Protein AF-S2W400-F1 (afdb_monomer_lite)

Structure (mmCIF, N/CA/C/O backbone):
data_AF-S2W400-F1
#
_entry.id   AF-S2W400-F1
#
loop_
_atom_site.group_PDB
_atom_site.id
_atom_site.type_symbol
_atom_site.label_atom_id
_atom_site.label_alt_id
_atom_site.label_comp_id
_atom_site.label_asym_id
_atom_site.label_entity_id
_atom_site.label_seq_id
_atom_site.pdbx_PDB_ins_code
_atom_site.Cartn_x
_atom_site.Cartn_y
_atom_site.Cartn_z
_atom_site.occupancy
_atom_site.B_iso_or_equiv
_atom_site.auth_seq_id
_atom_site.auth_comp_id
_atom_site.auth_asym_id
_a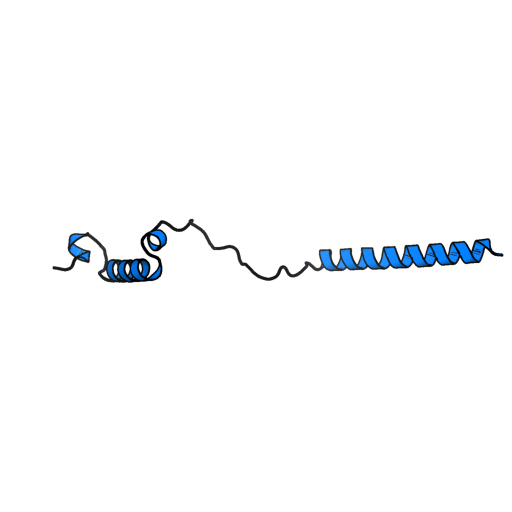tom_site.auth_atom_id
_atom_site.pdbx_PDB_model_num
ATOM 1 N N . MET A 1 1 ? -35.045 -1.600 38.638 1.00 61.97 1 MET A N 1
ATOM 2 C CA . MET A 1 1 ? -33.661 -2.076 38.431 1.00 61.97 1 MET A CA 1
ATOM 3 C C . MET A 1 1 ? -33.345 -2.030 36.948 1.00 61.97 1 MET A C 1
ATOM 5 O O . MET A 1 1 ? -34.272 -2.089 36.147 1.00 61.97 1 MET A O 1
ATOM 9 N N . SER A 1 2 ? -32.080 -1.824 36.586 1.00 82.75 2 SER A N 1
ATOM 10 C CA . SER A 1 2 ? -31.644 -1.808 35.188 1.00 82.75 2 SER A CA 1
ATOM 11 C C . SER A 1 2 ? -30.980 -3.138 34.858 1.00 82.75 2 SER A C 1
ATOM 13 O O . SER A 1 2 ? -30.096 -3.555 35.598 1.00 82.75 2 SER A O 1
ATOM 15 N N . ILE A 1 3 ? -31.319 -3.728 33.709 1.00 86.31 3 ILE A N 1
ATOM 16 C CA . ILE A 1 3 ? -30.706 -4.969 33.199 1.00 86.31 3 ILE A CA 1
ATOM 17 C C . ILE A 1 3 ? -29.169 -4.871 33.190 1.00 86.31 3 ILE A C 1
ATOM 19 O O . ILE A 1 3 ? -28.475 -5.854 33.412 1.00 86.31 3 ILE A O 1
ATOM 23 N N . ALA A 1 4 ? -28.613 -3.674 32.978 1.00 87.62 4 ALA A N 1
ATOM 24 C CA . ALA A 1 4 ? -27.170 -3.468 33.034 1.00 87.62 4 ALA A CA 1
ATOM 25 C C . ALA A 1 4 ? -26.582 -3.668 34.442 1.00 87.62 4 ALA A C 1
ATOM 27 O O . ALA A 1 4 ? -25.495 -4.217 34.563 1.00 87.62 4 ALA A O 1
ATOM 28 N N . GLN A 1 5 ? -27.296 -3.254 35.492 1.00 87.00 5 GLN A N 1
ATOM 29 C CA . GLN A 1 5 ? -26.874 -3.452 36.884 1.00 87.00 5 GLN A CA 1
ATOM 30 C C . GLN A 1 5 ? -26.993 -4.924 37.282 1.00 87.00 5 GLN A C 1
ATOM 32 O O . GLN A 1 5 ?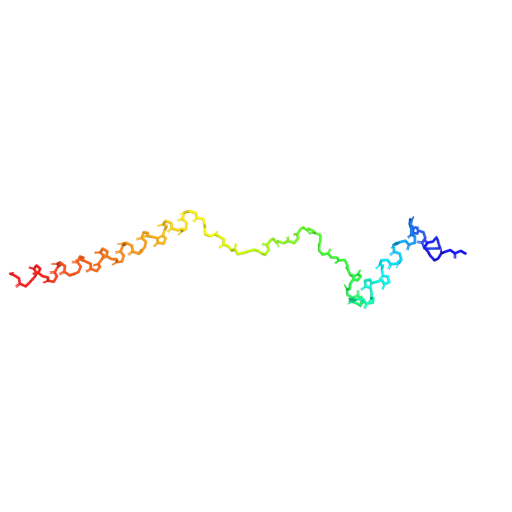 -26.070 -5.460 37.889 1.00 87.00 5 GLN A O 1
ATOM 37 N N . ASP A 1 6 ? -28.077 -5.584 36.865 1.00 89.44 6 ASP A N 1
ATOM 38 C CA . ASP A 1 6 ? -28.313 -7.008 37.136 1.00 89.44 6 ASP A CA 1
ATOM 39 C C . ASP A 1 6 ? -27.237 -7.899 36.485 1.00 89.44 6 ASP A C 1
ATOM 41 O O . ASP A 1 6 ? -26.866 -8.939 37.022 1.00 89.44 6 ASP A O 1
ATOM 45 N N . LEU A 1 7 ? -26.688 -7.463 35.345 1.00 87.38 7 LEU A N 1
ATOM 46 C CA . LEU A 1 7 ? -25.595 -8.129 34.628 1.00 87.38 7 LEU A CA 1
ATOM 47 C C . LEU A 1 7 ? -24.190 -7.669 35.063 1.00 87.38 7 LEU A C 1
ATOM 49 O O . LEU A 1 7 ? -23.202 -8.069 34.446 1.00 87.38 7 LEU A O 1
ATOM 53 N N . GLY A 1 8 ? -24.074 -6.809 36.082 1.00 90.88 8 GLY A N 1
ATOM 54 C CA . GLY A 1 8 ? -22.785 -6.298 36.567 1.00 90.88 8 GLY A CA 1
ATOM 55 C C . GLY A 1 8 ? -22.032 -5.419 35.558 1.00 90.88 8 GLY A C 1
ATOM 56 O O . GLY A 1 8 ? -20.811 -5.284 35.636 1.00 90.88 8 GLY A O 1
ATOM 57 N N . LEU A 1 9 ? -22.733 -4.830 34.587 1.00 90.56 9 LEU A N 1
ATOM 58 C CA . LEU A 1 9 ? -22.140 -3.969 33.570 1.00 90.56 9 LEU A CA 1
ATOM 59 C C . LEU A 1 9 ? -21.940 -2.551 34.108 1.00 90.56 9 LEU A C 1
ATOM 61 O O . LEU A 1 9 ? -22.807 -1.973 34.761 1.00 90.56 9 LEU A O 1
ATOM 65 N N . ALA A 1 10 ? -20.814 -1.945 33.736 1.00 87.06 10 ALA A N 1
ATOM 66 C CA . ALA A 1 10 ? -20.440 -0.603 34.183 1.00 87.06 10 ALA A CA 1
ATOM 67 C C . ALA A 1 10 ? -21.402 0.508 33.713 1.00 87.06 10 ALA A C 1
ATOM 69 O O . ALA A 1 10 ? -21.405 1.602 34.273 1.00 87.06 10 ALA A O 1
ATOM 70 N N . SER A 1 11 ? -22.193 0.272 32.660 1.00 90.94 11 SER A N 1
ATOM 71 C CA . SER A 1 11 ? -23.127 1.263 32.125 1.00 90.94 11 SER A CA 1
ATOM 72 C C . SER A 1 11 ? -24.235 0.624 31.292 1.00 90.94 11 SER A C 1
ATOM 74 O O . SER A 1 11 ? -24.006 -0.333 30.552 1.00 90.94 11 SER A O 1
ATOM 76 N N . VAL A 1 12 ? -25.418 1.243 31.319 1.00 92.06 12 VAL A N 1
ATOM 77 C CA . VAL A 1 12 ? -26.549 0.928 30.428 1.00 92.06 12 VAL A CA 1
ATOM 78 C C . VAL A 1 12 ? -26.166 1.069 28.951 1.00 92.06 12 VAL A C 1
ATOM 80 O O . VAL A 1 12 ? -26.657 0.317 28.111 1.00 92.06 12 VAL A O 1
ATOM 83 N N . ASN A 1 13 ? -25.222 1.960 28.631 1.00 92.94 13 ASN A N 1
ATOM 84 C CA . ASN A 1 13 ? -24.762 2.191 27.260 1.00 92.94 13 ASN A CA 1
ATOM 85 C C . ASN A 1 13 ? -24.143 0.942 26.613 1.00 92.94 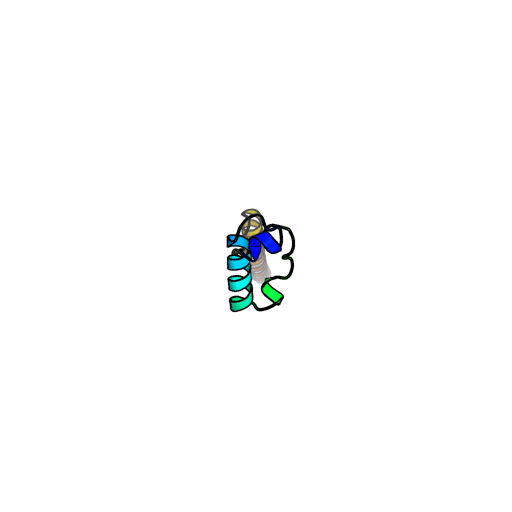13 ASN A C 1
ATOM 87 O O . ASN A 1 13 ? -24.193 0.811 25.390 1.00 92.94 13 ASN A O 1
ATOM 91 N N . VAL A 1 14 ? -23.600 0.014 27.410 1.00 91.31 14 VAL A N 1
ATOM 92 C CA . VAL A 1 14 ? -23.076 -1.267 26.910 1.00 91.31 14 VAL A CA 1
ATOM 93 C C . VAL A 1 14 ? -24.207 -2.089 26.292 1.00 91.31 14 VAL A C 1
ATOM 95 O O . VAL A 1 14 ? -24.098 -2.524 25.147 1.00 91.31 14 VAL A O 1
ATOM 98 N N . VAL A 1 15 ? -25.328 -2.211 27.008 1.00 92.50 15 VAL A N 1
ATOM 99 C CA . VAL A 1 15 ? -26.512 -2.948 26.547 1.00 92.50 15 VAL A CA 1
ATOM 100 C C . VAL A 1 15 ? -27.119 -2.270 25.320 1.00 92.50 15 VAL A C 1
ATOM 102 O O . VAL A 1 15 ? -27.394 -2.935 24.325 1.00 92.50 15 VAL A O 1
ATOM 105 N N . THR A 1 16 ? -27.263 -0.942 25.337 1.00 93.88 16 THR A N 1
ATOM 106 C CA . THR A 1 16 ? -27.812 -0.191 24.196 1.00 93.88 16 THR A CA 1
ATOM 107 C C . THR A 1 16 ? -26.959 -0.360 22.934 1.00 93.88 16 THR A C 1
ATOM 109 O O . THR A 1 16 ? -27.497 -0.522 21.837 1.00 93.88 16 THR A O 1
ATOM 112 N N . SER A 1 17 ? -25.630 -0.369 23.080 1.00 93.25 17 SER A N 1
ATOM 113 C CA . SER A 1 17 ? -24.698 -0.618 21.976 1.00 93.25 17 SER A CA 1
ATOM 114 C C . SER A 1 17 ? -24.850 -2.032 21.412 1.00 93.25 17 SER A C 1
ATOM 116 O O . SER A 1 17 ? -24.965 -2.198 20.198 1.00 93.25 17 SER A O 1
ATOM 118 N N . TRP A 1 18 ? -24.936 -3.049 22.276 1.00 93.06 18 TRP A N 1
ATOM 119 C CA . TRP A 1 18 ? -25.151 -4.436 21.850 1.00 93.06 18 TRP A CA 1
ATOM 120 C C . TRP A 1 18 ? -26.484 -4.630 21.133 1.00 93.06 18 TRP A C 1
ATOM 122 O O . TRP A 1 18 ? -26.508 -5.262 20.081 1.00 93.06 18 TRP A O 1
ATOM 132 N N . VAL A 1 19 ? -27.572 -4.036 21.637 1.00 94.75 19 VAL A N 1
ATOM 133 C CA . VAL A 1 19 ? -28.889 -4.087 20.979 1.00 94.75 19 VAL A CA 1
ATOM 134 C C . VAL A 1 19 ? -28.820 -3.487 19.578 1.00 94.75 19 VAL A C 1
ATOM 136 O O . VAL A 1 19 ? -29.361 -4.064 18.636 1.00 94.75 19 VAL A O 1
ATOM 139 N N . ARG A 1 20 ? -28.138 -2.348 19.417 1.00 95.75 20 ARG A N 1
ATOM 140 C CA . ARG A 1 20 ? -27.944 -1.729 18.102 1.00 95.75 20 ARG A CA 1
ATOM 141 C C . ARG A 1 20 ? -27.129 -2.628 17.171 1.00 95.75 20 ARG A C 1
ATOM 143 O O . ARG A 1 20 ? -27.570 -2.899 16.062 1.00 95.75 20 ARG A O 1
ATOM 150 N N . ILE A 1 21 ? -25.979 -3.124 17.630 1.00 95.50 21 ILE A N 1
ATOM 151 C CA . ILE A 1 21 ? -25.111 -4.009 16.839 1.00 95.50 21 ILE A CA 1
ATOM 152 C C . ILE A 1 21 ? -25.870 -5.260 16.394 1.00 95.50 21 ILE A C 1
ATOM 154 O O . ILE A 1 21 ? -25.773 -5.639 15.232 1.00 95.50 21 ILE A O 1
ATOM 158 N N . TYR A 1 22 ? -26.649 -5.865 17.289 1.00 94.94 22 TYR A N 1
ATOM 159 C CA . TYR A 1 22 ? -27.442 -7.049 16.983 1.00 94.94 22 TYR A CA 1
ATOM 160 C C . TYR A 1 22 ? -28.537 -6.768 15.947 1.00 94.94 22 TYR A C 1
ATOM 162 O O . TYR A 1 22 ? -28.751 -7.572 15.047 1.00 94.94 22 TYR A O 1
ATOM 170 N N . ARG A 1 23 ? -29.208 -5.612 16.022 1.00 96.38 23 ARG A N 1
ATOM 171 C CA . ARG A 1 23 ? -30.194 -5.208 15.005 1.00 96.38 23 ARG A CA 1
ATOM 172 C C . ARG A 1 23 ? -29.562 -4.987 13.629 1.00 96.38 23 ARG A C 1
ATOM 174 O O . ARG A 1 23 ? -30.194 -5.311 12.632 1.00 96.38 23 ARG A O 1
ATOM 181 N N . ASP A 1 24 ? -28.337 -4.465 13.588 1.00 95.62 24 ASP A N 1
ATOM 182 C CA . ASP A 1 24 ? -27.653 -4.113 12.338 1.00 95.62 24 ASP A CA 1
ATOM 183 C C . ASP A 1 24 ? -26.923 -5.310 11.692 1.00 95.62 24 ASP A C 1
ATOM 185 O O . ASP A 1 24 ? -26.871 -5.425 10.471 1.00 95.62 24 ASP A O 1
ATOM 189 N N . GLN A 1 25 ? -26.303 -6.174 12.501 1.00 93.81 25 GLN A N 1
ATOM 190 C CA . GLN A 1 25 ? -25.362 -7.219 12.063 1.00 93.81 25 GLN A CA 1
ATOM 191 C C . GLN A 1 25 ? -25.762 -8.630 12.530 1.00 93.81 25 GLN A C 1
ATOM 193 O O . GLN A 1 25 ? -25.034 -9.586 12.266 1.00 93.81 25 GLN A O 1
ATOM 198 N N . GLY A 1 26 ? -26.879 -8.779 13.246 1.00 93.88 26 GLY A N 1
ATOM 199 C CA . GLY A 1 26 ? -27.274 -10.043 13.863 1.00 93.88 26 GLY A CA 1
ATOM 200 C C . GLY A 1 26 ? -26.284 -10.515 14.930 1.00 93.88 26 GLY A C 1
ATOM 201 O O . GLY A 1 26 ? -25.533 -9.735 15.522 1.00 93.88 26 GLY A O 1
ATOM 202 N N . GLU A 1 27 ? -26.267 -11.825 15.164 1.00 92.31 27 GLU A N 1
ATOM 203 C CA . GLU A 1 27 ? -25.336 -12.472 16.096 1.00 92.31 27 GLU A CA 1
ATOM 204 C C . GLU A 1 27 ? -23.865 -12.257 15.699 1.00 92.31 27 GLU A C 1
ATOM 206 O O . GLU A 1 27 ? -23.008 -12.029 16.556 1.00 92.31 27 GLU A O 1
ATOM 211 N N . ASP A 1 28 ? -23.575 -12.237 14.395 1.00 89.88 28 ASP A N 1
ATOM 212 C CA . ASP A 1 28 ? -22.227 -12.060 13.848 1.00 89.88 28 ASP A CA 1
ATOM 213 C C . ASP A 1 28 ? -21.576 -10.742 14.292 1.00 89.88 28 ASP A C 1
ATOM 215 O O . ASP A 1 28 ? -20.361 -10.686 14.494 1.00 89.88 28 ASP A O 1
ATOM 219 N N . GLY A 1 29 ? -22.371 -9.689 14.505 1.00 90.00 29 GLY A N 1
ATOM 220 C CA . GLY A 1 29 ? -21.887 -8.392 14.983 1.00 90.00 29 GLY A CA 1
ATOM 221 C C . GLY A 1 29 ? -21.352 -8.406 16.415 1.00 90.00 29 GLY A C 1
ATOM 222 O O . GLY A 1 29 ? -20.509 -7.571 16.758 1.00 90.00 29 GLY A O 1
ATOM 223 N N . LEU A 1 30 ? -21.822 -9.347 17.240 1.00 92.19 30 LEU A N 1
ATOM 224 C CA . LEU A 1 30 ? -21.387 -9.526 18.628 1.00 92.19 30 LEU A CA 1
ATOM 225 C C . LEU A 1 30 ? -20.170 -10.452 18.749 1.00 92.19 30 LEU A C 1
ATOM 227 O O . LEU A 1 30 ? -19.581 -10.545 19.828 1.00 92.19 30 LEU A O 1
ATOM 231 N N . ARG A 1 31 ? -19.752 -11.114 17.660 1.00 92.06 31 ARG A N 1
ATOM 232 C CA . ARG A 1 31 ? -18.545 -11.945 17.671 1.00 92.06 31 ARG A CA 1
ATOM 233 C C . ARG A 1 31 ? -17.290 -11.085 17.898 1.00 92.06 31 ARG A C 1
ATOM 235 O O . ARG A 1 31 ? -17.198 -9.970 17.371 1.00 92.06 31 ARG A O 1
ATOM 242 N N . PRO A 1 32 ? -16.287 -11.590 18.642 1.00 87.06 32 PRO A N 1
ATOM 243 C CA . PRO A 1 32 ? -15.027 -10.884 18.840 1.00 87.06 32 PRO A CA 1
ATOM 244 C C . PRO A 1 32 ? -14.365 -10.541 17.502 1.00 87.06 32 PRO A C 1
ATOM 246 O O . PRO A 1 32 ? -14.077 -11.419 16.689 1.00 87.06 32 PRO A O 1
ATOM 249 N N . LYS A 1 33 ? -14.103 -9.253 17.266 1.00 82.31 33 LYS A N 1
ATOM 250 C CA . LYS A 1 33 ? -13.371 -8.808 16.074 1.00 82.31 33 LYS A CA 1
ATOM 251 C C . LYS A 1 33 ? -11.877 -9.115 16.237 1.00 82.31 33 LYS A C 1
ATOM 253 O O . LYS A 1 33 ? -11.358 -8.971 17.347 1.00 82.31 33 LYS A O 1
ATOM 258 N N . PRO A 1 34 ? -11.169 -9.499 15.157 1.00 80.31 34 PRO A N 1
ATOM 259 C CA . PRO A 1 34 ? -9.735 -9.747 15.218 1.00 80.31 34 PRO A CA 1
ATOM 260 C C . PRO A 1 34 ? -9.007 -8.525 15.783 1.00 80.31 34 PRO A C 1
ATOM 262 O O . PRO A 1 34 ? -9.232 -7.388 15.360 1.00 80.31 34 PRO A O 1
ATOM 265 N N . LYS A 1 35 ? -8.160 -8.771 16.784 1.00 74.69 3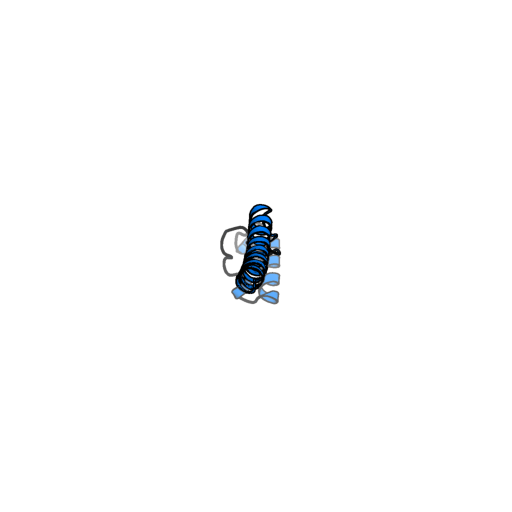5 LYS A N 1
ATOM 266 C CA . LYS A 1 35 ? -7.411 -7.734 17.492 1.00 74.69 35 LYS A CA 1
ATOM 267 C C . LYS A 1 35 ? -6.384 -7.119 16.542 1.00 74.69 35 LYS A C 1
ATOM 269 O O . LYS A 1 35 ? -5.484 -7.810 16.080 1.00 74.69 35 LYS A O 1
ATOM 274 N N . GLY A 1 36 ? -6.498 -5.821 16.279 1.00 79.12 36 GLY A N 1
ATOM 275 C CA . GLY A 1 36 ? -5.523 -5.086 15.474 1.00 79.12 36 GLY A CA 1
ATOM 276 C C . GLY A 1 36 ? -6.145 -4.002 14.601 1.00 79.12 36 GLY A C 1
ATOM 277 O O . GLY A 1 36 ? -7.361 -3.919 14.427 1.00 79.12 36 GLY A O 1
ATOM 278 N N . ARG A 1 37 ? -5.287 -3.142 14.048 1.00 77.94 37 ARG A N 1
ATOM 279 C CA . ARG A 1 37 ? -5.689 -2.128 13.071 1.00 77.94 37 ARG A CA 1
ATOM 280 C C . ARG A 1 37 ? -5.979 -2.823 11.741 1.00 77.94 37 AR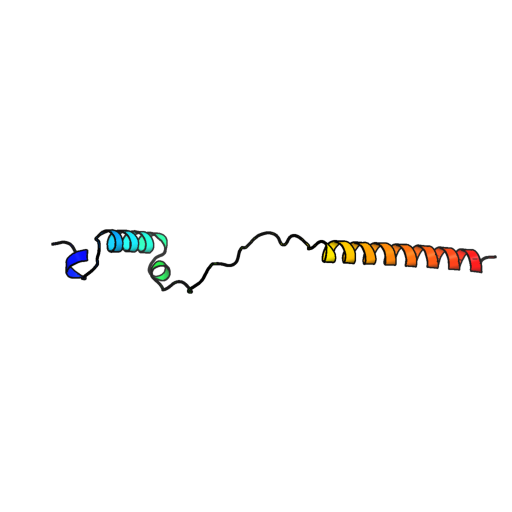G A C 1
ATOM 282 O O . ARG A 1 37 ? -5.149 -3.593 11.266 1.00 77.94 37 ARG A O 1
ATOM 289 N N . ARG A 1 38 ? -7.125 -2.529 11.117 1.00 75.75 38 ARG A N 1
ATOM 290 C CA . ARG A 1 38 ? -7.380 -2.964 9.734 1.00 75.75 38 ARG A CA 1
ATOM 291 C C . ARG A 1 38 ? -6.270 -2.415 8.821 1.00 75.75 38 ARG A C 1
ATOM 293 O O . ARG A 1 38 ? -5.910 -1.243 8.987 1.00 75.75 38 ARG A O 1
ATOM 300 N N . PRO A 1 39 ? -5.722 -3.209 7.884 1.00 71.00 39 PRO A N 1
ATOM 301 C CA . PRO A 1 39 ? -4.748 -2.702 6.926 1.00 71.00 39 PRO A CA 1
ATOM 302 C C . PRO A 1 39 ? -5.352 -1.533 6.136 1.00 71.00 39 PRO A C 1
ATOM 304 O O . PRO A 1 39 ? -6.543 -1.531 5.823 1.00 71.00 39 PRO A O 1
ATOM 307 N N . LYS A 1 40 ? -4.538 -0.510 5.846 1.00 75.12 40 LYS A N 1
ATOM 308 C CA . LYS A 1 40 ? -4.947 0.601 4.978 1.00 75.12 40 LYS A CA 1
ATOM 309 C C . LYS A 1 40 ? -5.149 0.048 3.565 1.00 75.12 40 LYS A C 1
ATOM 311 O O . LYS A 1 40 ? -4.181 -0.193 2.855 1.00 75.12 40 LYS A O 1
ATOM 316 N N . THR A 1 41 ? -6.397 -0.132 3.155 1.00 66.50 41 THR A N 1
ATOM 317 C CA . THR A 1 41 ? -6.775 -0.360 1.757 1.00 66.50 41 THR A CA 1
ATOM 318 C C . THR A 1 41 ? -6.768 0.984 1.031 1.00 66.50 41 THR A C 1
ATOM 320 O O . THR A 1 41 ? -7.778 1.683 1.003 1.00 66.50 41 THR A O 1
ATOM 323 N N . GLY A 1 42 ? -5.604 1.391 0.529 1.00 69.56 42 GLY A N 1
ATOM 324 C CA . GLY A 1 42 ? -5.445 2.542 -0.361 1.00 69.56 42 GLY A CA 1
ATOM 325 C C . GLY A 1 42 ? -4.724 2.123 -1.645 1.00 69.56 42 GLY A C 1
ATOM 326 O O . GLY A 1 42 ? -4.077 1.073 -1.639 1.00 69.56 42 GLY A O 1
ATOM 327 N N . PRO A 1 43 ? -4.823 2.905 -2.737 1.00 67.38 43 PRO A N 1
ATOM 328 C CA . PRO A 1 43 ? -4.078 2.634 -3.962 1.00 67.38 43 PRO A CA 1
ATOM 329 C C . PRO A 1 43 ? -2.583 2.536 -3.654 1.00 67.38 43 PRO A C 1
ATOM 331 O O . PRO A 1 43 ? -2.039 3.374 -2.928 1.00 67.38 43 PRO A O 1
ATOM 334 N N . ARG A 1 44 ? -1.921 1.507 -4.187 1.00 69.81 44 ARG A N 1
ATOM 335 C CA . ARG A 1 44 ? -0.468 1.373 -4.086 1.00 69.81 44 ARG A CA 1
ATOM 336 C C . ARG A 1 44 ? 0.155 2.440 -4.984 1.00 69.81 44 ARG A C 1
ATOM 338 O O . ARG A 1 44 ? 0.107 2.316 -6.201 1.00 69.81 44 ARG A O 1
ATOM 345 N N . VAL A 1 45 ? 0.677 3.502 -4.379 1.00 74.94 45 VAL A N 1
ATOM 346 C CA . VAL A 1 45 ? 1.540 4.466 -5.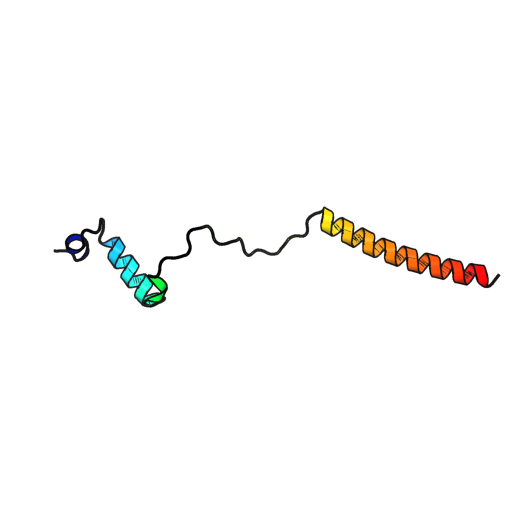070 1.00 74.94 45 VAL A CA 1
ATOM 347 C C . VAL A 1 45 ? 2.875 3.764 -5.297 1.00 74.94 45 VAL A C 1
ATOM 349 O O . VAL A 1 45 ? 3.426 3.212 -4.340 1.00 74.94 45 VAL A O 1
ATOM 352 N N . LEU A 1 46 ? 3.340 3.720 -6.548 1.00 73.25 46 LEU A N 1
ATOM 353 C CA . LEU A 1 46 ? 4.651 3.163 -6.874 1.00 73.25 46 LEU A CA 1
ATOM 354 C C . LEU A 1 46 ? 5.719 3.960 -6.124 1.00 73.25 46 LEU A C 1
ATOM 356 O O . LEU A 1 46 ? 5.632 5.185 -6.014 1.00 73.25 46 LEU A O 1
ATOM 360 N N . SER A 1 47 ? 6.710 3.277 -5.560 1.00 84.38 47 SER A N 1
ATOM 361 C CA . SER A 1 47 ? 7.870 3.993 -5.038 1.00 84.38 47 SER A CA 1
ATOM 362 C C . SER A 1 47 ? 8.666 4.589 -6.200 1.00 84.38 47 SER A C 1
ATOM 364 O O . SER A 1 47 ? 8.673 4.054 -7.306 1.00 84.38 47 SER A O 1
ATOM 366 N N . GLN A 1 48 ? 9.408 5.668 -5.935 1.00 88.44 48 GLN A N 1
ATOM 367 C CA . GLN A 1 48 ? 10.303 6.289 -6.921 1.00 88.44 48 GLN A CA 1
ATOM 368 C C . GLN A 1 48 ? 11.230 5.261 -7.599 1.00 88.44 48 GLN A C 1
ATOM 370 O O . GLN A 1 48 ? 11.534 5.372 -8.781 1.00 88.44 48 GLN A O 1
ATOM 375 N N . THR A 1 49 ? 11.660 4.235 -6.861 1.00 89.56 49 THR A N 1
ATOM 376 C CA . THR A 1 49 ? 12.476 3.136 -7.391 1.00 89.56 49 THR A CA 1
ATOM 377 C C . THR A 1 49 ? 11.733 2.301 -8.434 1.00 89.56 49 THR A C 1
ATOM 379 O O . THR A 1 49 ? 12.300 2.012 -9.480 1.00 89.56 49 THR A O 1
ATOM 382 N N . GLU A 1 50 ? 10.467 1.954 -8.190 1.00 91.88 50 GLU A N 1
ATOM 383 C CA . GLU A 1 50 ? 9.653 1.159 -9.118 1.00 91.88 50 GLU A CA 1
ATOM 384 C C . GLU A 1 50 ? 9.371 1.932 -10.418 1.00 91.88 50 GLU A C 1
ATOM 386 O O . GLU A 1 50 ? 9.397 1.357 -11.508 1.00 91.88 50 GLU A O 1
ATOM 391 N N . GLU A 1 51 ? 9.154 3.247 -10.323 1.00 93.69 51 GLU A N 1
ATOM 392 C CA . GLU A 1 51 ? 8.986 4.124 -11.489 1.00 93.69 51 GLU A CA 1
ATOM 393 C C . GLU A 1 51 ? 10.265 4.206 -12.332 1.00 93.69 51 GLU A C 1
ATOM 395 O O . GLU A 1 51 ? 10.218 4.098 -13.560 1.00 93.69 51 GLU A O 1
ATOM 400 N N . LEU A 1 52 ? 11.421 4.353 -11.675 1.00 96.31 52 LEU A N 1
ATOM 401 C CA . LEU A 1 52 ? 12.720 4.380 -12.347 1.00 96.31 52 LEU A CA 1
ATOM 402 C C . LEU A 1 52 ? 13.023 3.050 -13.042 1.00 96.31 52 LEU A C 1
ATOM 404 O O . LEU A 1 52 ? 13.472 3.053 -14.186 1.00 96.31 52 LEU A O 1
ATOM 408 N N . GLU A 1 53 ? 12.735 1.921 -12.397 1.00 96.75 53 GLU A N 1
ATOM 409 C CA . GLU A 1 53 ? 12.897 0.597 -13.002 1.00 96.75 53 GLU A CA 1
ATOM 410 C C . GLU A 1 53 ? 12.015 0.418 -14.241 1.00 96.75 53 GLU A C 1
ATOM 412 O O . GLU A 1 53 ? 12.471 -0.129 -15.246 1.00 96.75 53 GLU A O 1
ATOM 417 N N . GLN A 1 54 ? 10.767 0.897 -14.202 1.00 95.31 54 GLN A N 1
ATOM 418 C CA . GLN A 1 54 ? 9.897 0.874 -15.377 1.00 95.31 54 GLN A CA 1
ATOM 419 C C . GLN A 1 54 ? 10.483 1.720 -16.509 1.00 95.31 54 GLN A C 1
ATOM 421 O O . GLN A 1 54 ? 10.551 1.261 -17.647 1.00 95.31 54 GLN A O 1
ATOM 426 N N . ARG A 1 55 ? 10.981 2.919 -16.189 1.00 96.94 55 ARG A N 1
ATOM 427 C CA . ARG A 1 55 ? 11.585 3.800 -17.188 1.00 96.94 55 ARG A CA 1
ATOM 428 C C . ARG A 1 55 ? 12.840 3.198 -17.819 1.00 96.94 55 ARG A C 1
ATOM 430 O O . ARG A 1 55 ? 13.039 3.364 -19.020 1.00 96.94 55 ARG A O 1
ATOM 437 N N . ILE A 1 56 ? 13.670 2.509 -17.035 1.00 98.06 56 ILE A N 1
ATOM 438 C CA . ILE A 1 56 ? 14.849 1.796 -17.544 1.00 98.06 56 ILE A CA 1
ATOM 439 C C . ILE A 1 56 ? 14.417 0.708 -18.528 1.00 98.06 56 ILE A C 1
ATOM 441 O O . ILE A 1 56 ? 14.935 0.687 -19.641 1.00 98.06 56 ILE A O 1
ATOM 445 N N . ARG A 1 57 ? 13.426 -0.122 -18.173 1.00 97.75 57 ARG A N 1
ATOM 446 C CA . ARG A 1 57 ? 12.909 -1.172 -19.070 1.00 97.75 57 ARG A CA 1
ATOM 447 C C . ARG A 1 57 ? 12.434 -0.608 -20.408 1.00 97.75 57 ARG A C 1
ATOM 449 O O . ARG A 1 57 ? 12.776 -1.150 -21.457 1.00 97.75 57 ARG A O 1
ATOM 456 N N . ASP A 1 58 ? 11.686 0.493 -20.374 1.00 97.81 58 ASP A N 1
ATOM 457 C CA . ASP A 1 58 ? 11.176 1.132 -21.589 1.00 97.81 58 ASP A CA 1
ATOM 458 C C . ASP A 1 58 ? 12.328 1.653 -22.473 1.00 97.81 58 ASP A C 1
ATOM 460 O O . ASP A 1 58 ? 12.342 1.436 -23.686 1.00 97.81 58 ASP A O 1
ATOM 464 N N . LEU A 1 59 ? 13.333 2.292 -21.862 1.00 98.44 59 LEU A N 1
ATOM 465 C CA . LEU A 1 59 ? 14.507 2.819 -22.568 1.00 98.44 59 LEU A CA 1
ATOM 466 C C . LEU A 1 59 ? 15.418 1.718 -23.124 1.00 98.44 59 LEU A C 1
ATOM 468 O O . LEU A 1 59 ? 16.050 1.906 -24.167 1.00 98.44 59 LEU A O 1
ATOM 472 N N . GLU A 1 60 ? 15.519 0.582 -22.440 1.00 98.12 60 GLU A N 1
ATOM 473 C CA . GLU A 1 60 ? 16.276 -0.578 -22.910 1.00 98.12 60 GLU A CA 1
ATOM 474 C C . GLU A 1 60 ? 15.614 -1.211 -24.135 1.00 98.12 60 GLU A C 1
ATOM 476 O O . GLU A 1 60 ? 16.309 -1.526 -25.104 1.00 98.12 60 GLU A O 1
ATOM 481 N N . ALA A 1 61 ? 14.283 -1.326 -24.136 1.00 98.19 61 ALA A N 1
ATOM 482 C CA . ALA A 1 61 ? 13.528 -1.817 -25.285 1.00 98.19 61 ALA A CA 1
ATOM 483 C C . ALA A 1 61 ? 13.694 -0.901 -26.510 1.00 98.19 61 ALA A C 1
ATOM 485 O O . ALA A 1 61 ? 13.968 -1.380 -27.613 1.00 98.19 61 ALA A O 1
ATOM 486 N N . GLU A 1 62 ? 13.602 0.417 -26.315 1.00 98.00 62 GLU A N 1
ATOM 487 C CA . GLU A 1 62 ? 13.822 1.396 -27.385 1.00 98.00 62 GLU A CA 1
ATOM 488 C C . GLU A 1 62 ? 15.256 1.327 -27.929 1.00 98.00 62 GLU A C 1
ATOM 490 O O . GLU A 1 62 ? 15.468 1.270 -29.142 1.00 98.00 62 GLU A O 1
ATOM 495 N N . ASN A 1 63 ? 16.257 1.247 -27.046 1.00 98.31 63 ASN A N 1
ATOM 496 C CA . ASN A 1 63 ? 17.649 1.089 -27.466 1.00 98.31 63 ASN A CA 1
ATOM 497 C C . ASN A 1 63 ? 17.880 -0.204 -28.250 1.00 98.31 63 ASN A C 1
ATOM 499 O O . ASN A 1 63 ? 18.618 -0.189 -29.236 1.00 98.31 63 ASN A O 1
ATOM 503 N N . ALA A 1 64 ? 17.287 -1.319 -27.821 1.00 98.19 64 ALA A N 1
ATOM 504 C CA . ALA A 1 64 ? 17.400 -2.590 -28.525 1.00 98.19 64 ALA A CA 1
ATOM 505 C C . ALA A 1 64 ? 16.828 -2.490 -29.947 1.00 98.19 64 ALA A C 1
ATOM 507 O O . ALA A 1 64 ? 17.482 -2.912 -30.901 1.00 98.19 64 ALA A O 1
ATOM 508 N N . TYR A 1 65 ? 15.661 -1.856 -30.099 1.00 97.69 65 TYR A N 1
ATOM 509 C CA . TYR A 1 65 ? 15.048 -1.615 -31.404 1.00 97.69 65 TYR A CA 1
ATOM 510 C C . TYR A 1 65 ? 15.931 -0.748 -32.314 1.00 97.69 65 TYR A C 1
ATOM 512 O O . TYR A 1 65 ? 16.196 -1.108 -33.462 1.00 97.69 65 TYR A O 1
ATOM 520 N N . LEU A 1 66 ? 16.450 0.369 -31.797 1.00 97.69 66 LEU A N 1
ATOM 521 C CA . LEU A 1 66 ? 17.308 1.270 -32.571 1.00 97.69 66 LEU A CA 1
ATOM 522 C C . LEU A 1 66 ? 18.636 0.620 -32.975 1.00 97.69 66 LEU A C 1
ATOM 524 O O . LEU A 1 66 ? 19.140 0.890 -34.066 1.00 97.69 66 LEU A O 1
ATOM 528 N N . LYS A 1 67 ? 19.207 -0.237 -32.121 1.00 97.44 67 LYS A N 1
ATOM 529 C CA . LYS A 1 67 ? 20.405 -1.020 -32.454 1.00 97.44 67 LYS A CA 1
ATOM 530 C C . LYS A 1 67 ? 20.125 -1.998 -33.587 1.00 97.44 67 LYS A C 1
ATOM 532 O O . LYS A 1 67 ? 20.852 -1.970 -34.570 1.00 97.44 67 LYS A O 1
ATOM 537 N N . ALA A 1 68 ? 19.032 -2.757 -33.507 1.00 96.50 68 ALA A N 1
ATOM 538 C CA . ALA A 1 68 ? 18.643 -3.671 -34.577 1.00 96.50 68 ALA A CA 1
ATOM 539 C C . ALA A 1 68 ? 18.456 -2.940 -35.918 1.00 96.50 68 ALA A C 1
ATOM 541 O O . ALA A 1 68 ? 18.925 -3.415 -36.947 1.00 96.50 68 ALA A O 1
ATOM 542 N N . LEU A 1 69 ? 17.841 -1.751 -35.911 1.00 95.94 69 LEU A N 1
ATOM 543 C CA . LEU A 1 69 ? 17.697 -0.940 -37.122 1.00 95.94 69 LEU A CA 1
ATOM 544 C C . LEU A 1 69 ? 19.051 -0.485 -37.686 1.00 95.94 69 LEU A C 1
ATOM 546 O O . LEU A 1 69 ? 19.265 -0.534 -38.895 1.00 95.94 69 LEU A O 1
ATOM 550 N N . ARG A 1 70 ? 19.972 -0.043 -36.820 1.00 95.25 70 ARG A N 1
ATOM 551 C CA . ARG A 1 70 ? 21.332 0.335 -37.233 1.00 95.25 70 ARG A CA 1
ATOM 552 C C . ARG A 1 70 ? 22.095 -0.845 -37.820 1.00 95.25 70 ARG A C 1
ATOM 554 O O . ARG A 1 70 ? 22.748 -0.674 -38.842 1.00 95.25 70 ARG A O 1
ATOM 561 N N . ASP A 1 71 ? 21.990 -2.016 -37.204 1.00 96.31 71 ASP A N 1
ATOM 562 C CA . ASP A 1 71 ? 22.659 -3.226 -37.678 1.00 96.31 71 ASP A CA 1
ATOM 563 C C . ASP A 1 71 ? 22.131 -3.638 -39.057 1.00 96.31 71 ASP A C 1
ATOM 565 O O . ASP A 1 71 ? 22.922 -3.954 -39.941 1.00 96.31 71 ASP A O 1
ATOM 569 N N . LEU A 1 72 ? 20.814 -3.554 -39.282 1.00 94.94 72 LEU A N 1
ATOM 570 C CA . LEU A 1 72 ? 20.216 -3.791 -40.600 1.00 94.94 72 LEU A CA 1
ATOM 571 C C . LEU A 1 72 ? 20.772 -2.828 -41.658 1.00 94.94 72 LEU A C 1
ATOM 573 O O . LEU A 1 72 ? 21.246 -3.285 -42.690 1.00 94.94 72 LEU A O 1
ATOM 577 N N . MET A 1 73 ? 20.787 -1.520 -41.380 1.00 92.81 73 MET A N 1
ATOM 578 C CA . MET A 1 73 ? 21.301 -0.521 -42.329 1.00 92.81 73 MET A CA 1
ATOM 579 C C . MET A 1 73 ? 22.799 -0.683 -42.625 1.00 92.81 73 MET A C 1
ATOM 581 O O . MET A 1 73 ? 23.226 -0.459 -43.754 1.00 92.81 73 MET A O 1
ATOM 585 N N . ASN A 1 74 ? 23.604 -1.059 -41.628 1.00 87.75 74 ASN A N 1
ATOM 586 C CA . ASN A 1 74 ? 25.045 -1.263 -41.806 1.00 87.75 74 ASN A CA 1
ATOM 587 C C . ASN A 1 74 ? 25.366 -2.520 -42.629 1.00 87.75 74 ASN A C 1
ATOM 589 O O . ASN A 1 74 ? 26.389 -2.551 -43.301 1.00 87.75 74 ASN A O 1
ATOM 593 N N . ASN A 1 75 ? 24.516 -3.547 -42.569 1.00 77.62 75 ASN A N 1
ATOM 594 C CA . ASN A 1 75 ? 24.702 -4.794 -43.315 1.00 77.62 75 ASN A CA 1
ATOM 595 C C . ASN A 1 75 ? 24.263 -4.695 -44.789 1.00 77.62 75 ASN A C 1
ATOM 597 O O . ASN A 1 75 ? 24.547 -5.605 -45.564 1.00 77.62 75 ASN A O 1
ATOM 601 N N . GLU A 1 76 ? 23.555 -3.630 -45.172 1.00 66.94 76 GLU A N 1
ATOM 602 C CA . GLU A 1 76 ? 23.114 -3.367 -46.550 1.00 66.94 76 GLU A CA 1
ATOM 603 C C . GLU A 1 76 ? 24.107 -2.505 -47.364 1.00 66.94 76 GLU A C 1
ATOM 605 O O . GLU A 1 76 ? 23.806 -2.146 -48.505 1.00 66.94 76 GLU A O 1
ATOM 610 N N . GLN A 1 77 ? 25.278 -2.172 -46.803 1.00 51.94 77 GLN A N 1
ATOM 611 C CA . GLN A 1 77 ? 26.334 -1.350 -47.423 1.00 51.94 77 GLN A CA 1
ATOM 612 C C . GLN A 1 77 ? 27.580 -2.163 -47.789 1.00 51.94 77 GLN A C 1
ATOM 614 O O . GLN A 1 77 ? 27.962 -3.063 -47.008 1.00 51.94 77 GLN A O 1
#

pLDDT: mean 88.28, std 10.24, range [51.94, 98.44]

Radius of gyration: 32.22 Å; chains: 1; bounding box: 60×19×86 Å

InterPro domains:
  IPR009057 Homedomain-like superfamily [SSF46689] (2-75)
  IPR052057 IS150/IS1296 orfA-like [PTHR33795] (2-76)
  IPR055247 Insertion element IS150 protein InsJ-like, helix-turn-helix domain [PF13518] (2-38)

Organism: NCBI:txid883161

Foldseek 3Di:
DQPCVVVVHPDPVVVVVVVVQCVVPNPVSVDDDPPDDDPPPDDDDDDPVRVVVVVVVVVVVVVVVVVVVVVVVVVVD

Sequence (77 aa):
MSIAQDLGLASVNVVTSWVRIYRDQGEDGLRPKPKGRRPKTGPRVLSQTEELEQRIRDLEAENAYLKALRDLMNNEQ

Secondary structure (DSSP, 8-state):
--HHHHTT-S-HHHHHHHHHHHHHHTGGGGSPPPSSPPP-----PPPHHHHHHHHHHHHHHHHHHHHHHHHHHHHT-